Protein AF-A0A2S0WT66-F1 (afdb_monomer)

Sequence (103 aa):
MSMRTTPIAELVESPLALNVVFHVDGKLAANEFTGVRTGHFSKKDSHLMVQAAVPSGPVENRQAVLLSLLRDAVAEAETFAKKRGIAESLDEIRAIINQVAAE

Organism: NCBI:txid2080742

Nearest PDB structures (foldseek):
  7y5y-assembly1_B  TM=5.476E-01  e=1.910E+00  Anaerolineae bacterium
  8rsl-assembly2_B  TM=4.280E-01  e=2.187E+00  Staphylococcus aureus
  1tqd-assembly1_A  TM=5.121E-01  e=3.281E+00  Mus musculus
  5fph-assembly1_A-2  TM=4.317E-01  e=2.340E+00  Mus musculus
  8i94-assembly1_A  TM=4.607E-01  e=4.922E+00  Nemophila menziesii

Structure (mmCIF, N/CA/C/O backbone):
data_AF-A0A2S0WT66-F1
#
_entry.id   AF-A0A2S0WT66-F1
#
loop_
_atom_site.group_PDB
_atom_site.id
_atom_site.type_symbol
_atom_site.label_atom_id
_atom_site.label_alt_id
_atom_site.label_comp_id
_atom_site.label_asym_id
_atom_site.label_entity_id
_atom_site.label_seq_id
_atom_site.pdbx_PDB_ins_code
_atom_site.Cartn_x
_atom_site.Cartn_y
_atom_site.Cartn_z
_atom_site.occupancy
_atom_site.B_iso_or_equiv
_atom_site.auth_seq_id
_atom_site.auth_comp_id
_atom_site.auth_asym_id
_atom_site.auth_atom_id
_atom_site.pdbx_PDB_model_num
ATOM 1 N N . MET A 1 1 ? 13.457 -21.710 -7.273 1.00 38.78 1 MET A N 1
ATOM 2 C CA . MET A 1 1 ? 14.090 -20.585 -6.555 1.00 38.78 1 MET A CA 1
ATOM 3 C C . MET A 1 1 ? 13.204 -20.290 -5.349 1.00 38.78 1 MET A C 1
ATOM 5 O O . MET A 1 1 ? 12.105 -19.797 -5.541 1.00 38.78 1 MET A O 1
ATOM 9 N N . SER A 1 2 ? 13.574 -20.756 -4.151 1.00 36.31 2 SER A N 1
ATOM 10 C CA . SER A 1 2 ? 12.734 -20.614 -2.950 1.00 36.31 2 SER A CA 1
ATOM 11 C C . SER A 1 2 ? 13.011 -19.255 -2.317 1.00 36.31 2 SER A C 1
ATOM 13 O O . SER A 1 2 ? 14.076 -19.063 -1.734 1.00 36.31 2 SER A O 1
ATOM 15 N N . MET A 1 3 ? 12.089 -18.306 -2.469 1.00 44.28 3 MET A N 1
ATOM 16 C CA . MET A 1 3 ? 12.157 -17.010 -1.795 1.00 44.28 3 MET A CA 1
ATOM 17 C C . MET A 1 3 ? 11.915 -17.244 -0.300 1.00 44.28 3 MET A C 1
ATOM 19 O O . MET A 1 3 ? 10.859 -17.743 0.083 1.00 44.28 3 MET A O 1
ATOM 23 N N . ARG A 1 4 ? 12.913 -16.969 0.545 1.00 43.19 4 ARG A N 1
ATOM 24 C CA . ARG A 1 4 ? 12.737 -17.014 2.002 1.00 43.19 4 ARG A CA 1
ATOM 25 C C . ARG A 1 4 ? 12.032 -15.728 2.414 1.00 43.19 4 ARG A C 1
ATOM 27 O O . ARG A 1 4 ? 12.613 -14.657 2.299 1.00 43.19 4 ARG A O 1
ATOM 34 N N . THR A 1 5 ? 10.783 -15.832 2.845 1.00 53.78 5 THR A N 1
ATOM 35 C CA . THR A 1 5 ? 10.041 -14.715 3.432 1.00 53.78 5 THR A CA 1
ATOM 36 C C . THR A 1 5 ? 10.222 -14.759 4.943 1.00 53.78 5 THR A C 1
ATOM 38 O O . THR A 1 5 ? 9.830 -15.742 5.571 1.00 53.78 5 THR A O 1
ATOM 41 N N . THR A 1 6 ? 10.805 -13.718 5.533 1.00 59.44 6 THR A N 1
ATOM 42 C CA . THR A 1 6 ? 10.750 -13.526 6.986 1.00 59.44 6 THR A CA 1
ATOM 43 C C . THR A 1 6 ? 9.422 -12.841 7.309 1.00 59.44 6 THR A C 1
ATOM 45 O O . THR A 1 6 ? 9.161 -11.771 6.754 1.00 59.44 6 THR A O 1
ATOM 48 N N . PRO A 1 7 ? 8.549 -13.429 8.142 1.00 60.22 7 PRO A N 1
ATOM 49 C CA . PRO A 1 7 ? 7.317 -12.769 8.547 1.00 60.22 7 PRO A CA 1
ATOM 50 C C . PRO A 1 7 ? 7.657 -11.577 9.450 1.00 60.22 7 PRO A C 1
ATOM 52 O O . PRO A 1 7 ? 8.108 -11.750 10.575 1.00 60.22 7 PRO A O 1
ATOM 55 N N . ILE A 1 8 ? 7.458 -10.362 8.937 1.00 66.88 8 ILE A N 1
ATOM 56 C CA . ILE A 1 8 ? 7.583 -9.111 9.711 1.00 66.88 8 ILE A CA 1
ATOM 57 C C . ILE A 1 8 ? 6.237 -8.754 10.367 1.00 66.88 8 ILE A C 1
ATOM 59 O O . ILE A 1 8 ? 6.193 -7.987 11.318 1.00 66.88 8 ILE A O 1
ATOM 63 N N . ALA A 1 9 ? 5.136 -9.355 9.901 1.00 61.50 9 ALA A N 1
ATOM 64 C CA . ALA A 1 9 ? 3.770 -9.019 10.307 1.00 61.50 9 ALA A CA 1
ATOM 65 C C . ALA A 1 9 ? 3.501 -9.143 11.818 1.00 61.50 9 ALA A C 1
ATOM 67 O O . ALA A 1 9 ? 2.648 -8.431 12.330 1.00 61.50 9 ALA A O 1
ATOM 68 N N . GLU A 1 10 ? 4.225 -10.007 12.536 1.00 63.19 10 GLU A N 1
ATOM 69 C CA . GLU A 1 10 ? 4.069 -10.185 13.990 1.00 63.19 10 GLU A CA 1
ATOM 70 C C . GLU A 1 10 ? 4.637 -9.017 14.817 1.00 63.19 10 GLU A C 1
ATOM 72 O O . GLU A 1 10 ? 4.402 -8.950 16.018 1.00 63.19 10 GLU A O 1
ATOM 77 N N . LEU A 1 11 ? 5.375 -8.098 14.184 1.00 64.56 11 LEU A N 1
ATOM 78 C CA . LEU A 1 11 ? 6.039 -6.960 14.828 1.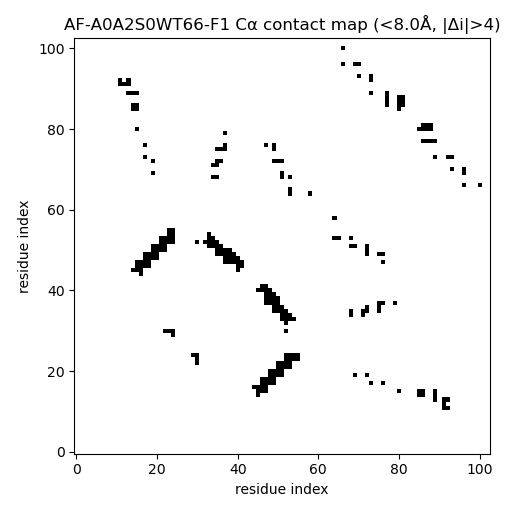00 64.56 11 LEU A CA 1
ATOM 79 C C . LEU A 1 11 ? 5.421 -5.607 14.447 1.00 64.56 11 LEU A C 1
ATOM 81 O O . LEU A 1 11 ? 6.017 -4.573 14.735 1.00 64.56 11 LEU A O 1
ATOM 85 N N . VAL A 1 12 ? 4.276 -5.611 13.759 1.00 75.38 12 VAL A N 1
ATOM 86 C CA . VAL A 1 12 ? 3.645 -4.405 13.207 1.00 75.38 12 VAL A CA 1
ATOM 87 C C . VAL A 1 12 ? 2.268 -4.241 13.831 1.00 75.38 12 VAL A C 1
ATOM 89 O O . VAL A 1 12 ? 1.333 -4.973 13.502 1.00 75.38 12 VAL A O 1
ATOM 92 N N . GLU A 1 13 ? 2.131 -3.264 14.717 1.00 80.88 13 GLU A N 1
ATOM 93 C CA . GLU A 1 13 ? 0.855 -2.859 15.284 1.00 80.88 13 GLU A CA 1
ATOM 94 C C . GLU A 1 13 ? 0.202 -1.837 14.350 1.00 80.88 13 GLU A C 1
ATOM 96 O O . GLU A 1 13 ? 0.496 -0.644 14.345 1.00 80.88 13 GLU A O 1
ATOM 101 N N . SER A 1 14 ? -0.725 -2.312 13.515 1.00 85.00 14 SER A N 1
ATOM 102 C CA . SER A 1 14 ? -1.501 -1.435 12.642 1.00 85.00 14 SER A CA 1
ATOM 103 C C . SER A 1 14 ? -3.003 -1.581 12.879 1.00 85.00 14 SER A C 1
ATOM 105 O O . SER A 1 14 ? -3.510 -2.704 12.914 1.00 85.00 14 SER A O 1
ATOM 107 N N . PRO A 1 15 ? -3.758 -0.468 12.971 1.00 86.81 15 PRO A N 1
ATOM 108 C CA . PRO A 1 15 ? -5.219 -0.503 13.076 1.00 86.81 15 PRO A CA 1
ATOM 109 C C . PRO A 1 15 ? -5.906 -1.031 11.802 1.00 86.81 15 PRO A C 1
ATOM 111 O O . PRO A 1 15 ? -7.105 -1.318 11.820 1.00 86.81 15 PRO A O 1
ATOM 114 N N . LEU A 1 16 ? -5.164 -1.151 10.695 1.00 91.19 16 LEU A N 1
ATOM 115 C CA . LEU A 1 16 ? -5.635 -1.679 9.422 1.00 91.19 16 LEU A CA 1
ATOM 116 C C . LEU A 1 16 ? -4.580 -2.618 8.825 1.00 91.19 16 LEU A C 1
ATOM 118 O O . LEU A 1 16 ? -3.486 -2.188 8.470 1.00 91.19 16 LEU A O 1
ATOM 122 N N . ALA A 1 17 ? -4.932 -3.885 8.629 1.00 91.69 17 ALA A N 1
ATOM 123 C CA . ALA A 1 17 ? -4.107 -4.803 7.860 1.00 91.69 17 ALA A CA 1
ATOM 124 C C . ALA A 1 17 ? -4.194 -4.440 6.369 1.00 91.69 17 ALA A C 1
ATOM 126 O O . ALA A 1 17 ? -5.287 -4.360 5.803 1.00 91.69 17 ALA A O 1
ATOM 127 N N . LEU A 1 18 ? -3.048 -4.234 5.720 1.00 92.38 18 LEU A N 1
ATOM 128 C CA . LEU A 1 18 ? -2.966 -3.861 4.309 1.00 92.38 18 LEU A CA 1
ATOM 129 C C . LEU A 1 18 ? -2.402 -5.011 3.473 1.00 92.38 18 LEU A C 1
ATOM 131 O O . LEU A 1 18 ? -1.292 -5.478 3.715 1.00 92.38 18 LEU A O 1
ATOM 135 N N . ASN A 1 19 ? -3.134 -5.408 2.437 1.00 94.31 19 ASN A N 1
ATOM 136 C CA . ASN A 1 19 ? -2.670 -6.352 1.427 1.00 94.31 19 ASN A CA 1
ATOM 137 C C . ASN A 1 19 ? -2.578 -5.667 0.066 1.00 94.31 19 ASN A C 1
ATOM 139 O O . ASN A 1 19 ? -3.591 -5.247 -0.496 1.00 94.31 19 ASN A O 1
ATOM 143 N N . VAL A 1 20 ? -1.364 -5.572 -0.472 1.00 94.69 20 VAL A N 1
ATOM 144 C CA . VAL A 1 20 ? -1.107 -4.954 -1.775 1.00 94.69 20 VAL A CA 1
ATOM 145 C C . VAL A 1 20 ? -0.941 -6.042 -2.829 1.00 94.69 20 VAL A C 1
ATOM 147 O O . VAL A 1 20 ? -0.020 -6.853 -2.762 1.00 94.69 20 VAL A O 1
ATOM 150 N N . VAL A 1 21 ? -1.830 -6.050 -3.820 1.00 94.31 21 VAL A N 1
ATOM 151 C CA . VAL A 1 21 ? -1.833 -7.029 -4.909 1.00 94.31 21 VAL A CA 1
ATOM 152 C C . VAL A 1 21 ? -1.366 -6.356 -6.192 1.00 94.31 21 VAL A C 1
ATOM 154 O O . VAL A 1 21 ? -2.051 -5.493 -6.742 1.00 94.31 21 VAL A O 1
ATOM 157 N N . PHE A 1 22 ? -0.196 -6.761 -6.682 1.00 93.44 22 PHE A N 1
ATOM 158 C CA . PHE A 1 22 ? 0.356 -6.266 -7.941 1.00 93.44 22 PHE A CA 1
ATOM 159 C C . PHE A 1 22 ? -0.275 -6.990 -9.130 1.00 93.44 22 PHE A C 1
ATOM 161 O O . PHE A 1 22 ? -0.196 -8.213 -9.242 1.00 93.44 22 PHE A O 1
ATOM 168 N N . HIS A 1 23 ? -0.883 -6.228 -10.032 1.00 91.88 23 HIS A N 1
ATOM 169 C CA . HIS A 1 23 ? -1.456 -6.727 -11.271 1.00 91.88 23 HIS A CA 1
ATOM 170 C C . HIS A 1 23 ? -0.470 -6.472 -12.409 1.00 91.88 23 HIS A C 1
ATOM 172 O O . HIS A 1 23 ? -0.168 -5.325 -12.735 1.00 91.88 23 HIS A O 1
ATOM 178 N N . VAL A 1 24 ? 0.040 -7.540 -13.014 1.00 89.31 24 VAL A N 1
ATOM 179 C CA . VAL A 1 24 ? 0.963 -7.468 -14.152 1.00 89.31 24 VAL A CA 1
ATOM 180 C C . VAL A 1 24 ? 0.200 -7.824 -15.418 1.00 89.31 24 VAL A C 1
ATOM 182 O O . VAL A 1 24 ? -0.459 -8.863 -15.458 1.00 89.31 24 VAL A O 1
ATOM 185 N N . ASP A 1 25 ? 0.319 -6.984 -16.444 1.00 85.44 25 ASP A N 1
ATOM 186 C CA . ASP A 1 25 ? -0.361 -7.197 -17.720 1.00 85.44 25 ASP A CA 1
ATOM 187 C C . ASP A 1 25 ? 0.002 -8.545 -18.346 1.00 85.44 25 ASP A C 1
ATOM 189 O O . ASP A 1 25 ? 1.172 -8.884 -18.553 1.00 85.44 25 ASP A O 1
ATOM 193 N N . GLY A 1 26 ? -1.035 -9.308 -18.685 1.00 78.75 26 GLY A N 1
ATOM 194 C CA . GLY A 1 26 ? -0.918 -10.533 -19.458 1.00 78.75 26 GLY A CA 1
ATOM 195 C C . GLY A 1 26 ? -1.202 -10.284 -20.936 1.00 78.75 26 GLY A C 1
ATOM 196 O O . GLY A 1 26 ? -1.936 -9.374 -21.307 1.00 78.75 26 GLY A O 1
ATOM 197 N N . LYS A 1 27 ? -0.703 -11.166 -21.811 1.00 72.81 27 LYS A N 1
ATOM 198 C CA . LYS A 1 27 ? -1.005 -11.110 -23.258 1.00 72.81 27 LYS A CA 1
ATOM 199 C C . LYS A 1 27 ? -2.500 -11.240 -23.587 1.00 72.81 27 LYS A C 1
ATOM 201 O O . LYS A 1 27 ? -2.908 -10.862 -24.677 1.00 72.81 27 LYS A O 1
ATOM 206 N N . LEU A 1 28 ? -3.281 -11.836 -22.684 1.00 75.44 28 LEU A N 1
ATOM 207 C CA . LEU A 1 28 ? -4.704 -12.134 -22.877 1.00 75.44 28 LEU A CA 1
ATOM 208 C C . LEU A 1 28 ? -5.631 -11.107 -22.220 1.00 75.44 28 LEU A C 1
ATOM 210 O O . LEU A 1 28 ? -6.760 -10.942 -22.665 1.00 75.44 28 LEU A O 1
ATOM 214 N N . ALA A 1 29 ? -5.164 -10.440 -21.167 1.00 75.81 29 ALA A N 1
ATOM 215 C CA . ALA A 1 29 ? -5.934 -9.463 -20.418 1.00 75.81 29 ALA A CA 1
ATOM 216 C C . ALA A 1 29 ? -4.974 -8.390 -19.904 1.00 75.81 29 ALA A C 1
ATOM 218 O O . ALA A 1 29 ? -4.135 -8.659 -19.041 1.00 75.81 29 ALA A O 1
ATOM 219 N N . ALA A 1 30 ? -5.088 -7.198 -20.484 1.00 80.94 30 ALA A N 1
ATOM 220 C CA . ALA A 1 30 ? -4.446 -6.007 -19.956 1.00 80.94 30 ALA A CA 1
ATOM 221 C C . ALA A 1 30 ? -5.208 -5.521 -18.718 1.00 80.94 30 ALA A C 1
ATOM 223 O O . ALA A 1 30 ? -6.407 -5.770 -18.568 1.00 80.94 30 ALA A O 1
ATOM 224 N N . ASN A 1 31 ? -4.514 -4.809 -17.844 1.00 84.19 31 ASN A N 1
ATOM 225 C CA . ASN A 1 31 ? -5.105 -4.152 -16.699 1.00 84.19 31 ASN A CA 1
ATOM 226 C C . ASN A 1 31 ? -6.129 -3.111 -17.160 1.00 84.19 31 ASN A C 1
ATOM 228 O O . ASN A 1 31 ? -5.858 -2.258 -18.002 1.00 84.19 31 ASN A O 1
ATOM 232 N N . GLU A 1 32 ? -7.308 -3.142 -16.548 1.00 86.81 32 GLU A N 1
ATOM 233 C CA . GLU A 1 32 ? -8.392 -2.189 -16.819 1.00 86.81 32 GLU A CA 1
ATOM 234 C C . GLU A 1 32 ? -8.167 -0.821 -16.147 1.00 86.81 32 GLU A C 1
ATOM 236 O O . GLU A 1 32 ? -9.008 0.071 -16.238 1.00 86.81 32 GLU A O 1
ATOM 241 N N . PHE A 1 33 ? -7.064 -0.660 -15.411 1.00 90.50 33 PHE A N 1
ATOM 242 C CA . PHE A 1 33 ? -6.738 0.543 -14.654 1.00 90.50 33 PHE A CA 1
ATOM 243 C C . PHE A 1 33 ? -5.225 0.768 -14.589 1.00 90.50 33 PHE A C 1
ATOM 245 O O . PHE A 1 33 ? -4.433 -0.152 -14.780 1.00 90.50 33 PHE A O 1
ATOM 252 N N . THR A 1 34 ? -4.837 2.002 -14.274 1.00 90.44 34 THR A N 1
ATOM 253 C CA . THR A 1 34 ? -3.446 2.415 -14.050 1.00 90.44 34 THR A CA 1
ATOM 254 C C . THR A 1 34 ? -3.266 2.921 -12.623 1.00 90.44 34 THR A C 1
ATOM 256 O O . THR A 1 34 ? -4.177 3.543 -12.076 1.00 90.44 34 THR A O 1
ATOM 259 N N . GLY A 1 35 ? -2.082 2.720 -12.041 1.00 93.06 35 GLY A N 1
ATOM 260 C CA . GLY A 1 35 ? -1.779 3.170 -10.680 1.00 93.06 35 GLY A CA 1
ATOM 261 C C . GLY A 1 35 ? -2.380 2.249 -9.621 1.00 93.06 35 GLY A C 1
ATOM 262 O O . GLY A 1 35 ? -2.348 1.028 -9.772 1.00 93.06 35 GLY A O 1
ATOM 263 N N . VAL A 1 36 ? -2.913 2.823 -8.543 1.00 96.44 36 VAL A N 1
ATOM 264 C CA . VAL A 1 36 ? -3.460 2.067 -7.408 1.00 96.44 36 VAL A CA 1
ATOM 265 C C . VAL A 1 36 ? -4.950 2.316 -7.222 1.00 96.44 36 VAL A C 1
ATOM 267 O O . VAL A 1 36 ? -5.453 3.397 -7.519 1.00 96.44 36 VAL A O 1
ATOM 270 N N . ARG A 1 37 ? -5.667 1.314 -6.711 1.00 95.19 37 A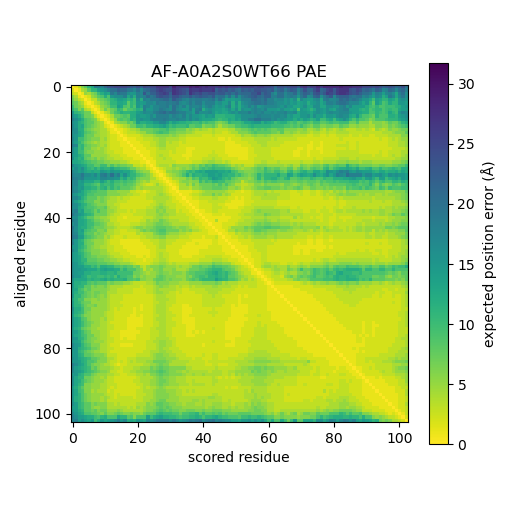RG A N 1
ATOM 271 C CA . ARG A 1 37 ? -7.066 1.459 -6.292 1.00 95.19 37 ARG A CA 1
ATOM 272 C C . ARG A 1 37 ? -7.387 0.570 -5.103 1.00 95.19 37 ARG A C 1
ATOM 274 O O . ARG A 1 37 ? -6.837 -0.524 -4.966 1.00 95.19 37 ARG A O 1
ATOM 281 N N . THR A 1 38 ? -8.334 1.000 -4.281 1.00 95.75 38 THR A N 1
ATOM 282 C CA . THR A 1 38 ? -8.910 0.132 -3.251 1.00 95.75 38 THR A CA 1
ATOM 283 C C . THR A 1 38 ? -9.661 -1.043 -3.878 1.00 95.75 38 THR A C 1
ATOM 285 O O . THR A 1 38 ? -10.376 -0.906 -4.870 1.00 95.75 38 THR A O 1
ATOM 288 N N . GLY A 1 39 ? -9.462 -2.223 -3.299 1.00 92.94 39 GLY A N 1
ATOM 289 C CA . GLY A 1 39 ? -10.173 -3.450 -3.622 1.00 92.94 39 GLY A CA 1
ATOM 290 C C . GLY A 1 39 ? -11.161 -3.812 -2.517 1.00 92.94 39 GLY A C 1
ATOM 291 O O . GLY A 1 39 ? -11.933 -2.983 -2.035 1.00 92.94 39 GLY A O 1
ATOM 292 N N . HIS A 1 40 ? -11.148 -5.080 -2.113 1.00 94.25 40 HIS A N 1
ATOM 293 C CA . HIS A 1 40 ? -12.028 -5.576 -1.062 1.00 94.25 40 HIS A CA 1
ATOM 294 C C . HIS A 1 40 ? -11.582 -5.119 0.337 1.00 94.25 40 HIS A C 1
ATOM 296 O O . HIS A 1 40 ? -10.395 -5.151 0.657 1.00 94.25 40 HIS A O 1
ATOM 302 N N . PHE A 1 41 ? -12.546 -4.766 1.189 1.00 95.75 41 PHE A N 1
ATOM 303 C CA . PHE A 1 41 ? -12.327 -4.486 2.606 1.00 95.75 41 PHE A CA 1
ATOM 304 C C . PHE A 1 41 ? -13.160 -5.437 3.473 1.00 95.75 41 PHE A C 1
ATOM 306 O O . PHE A 1 41 ? -14.391 -5.433 3.391 1.00 95.75 41 PHE A O 1
ATOM 313 N N . SER A 1 42 ? -12.491 -6.204 4.339 1.00 93.69 42 SER A N 1
ATOM 314 C CA . SER A 1 42 ? -13.135 -6.998 5.389 1.00 93.69 42 SER A CA 1
ATOM 315 C C . SER A 1 42 ? -13.179 -6.191 6.680 1.00 93.69 42 SER A C 1
ATOM 317 O O . SER A 1 42 ? -12.149 -5.939 7.304 1.00 93.69 42 SER A O 1
ATOM 319 N N . LYS A 1 43 ? -14.387 -5.827 7.124 1.00 90.56 43 LYS A N 1
ATOM 320 C CA . LYS A 1 43 ? -14.583 -5.163 8.421 1.00 90.56 43 LYS A CA 1
ATOM 321 C C . LYS A 1 43 ? -14.288 -6.095 9.600 1.00 90.56 43 LYS A C 1
ATOM 323 O O . LYS A 1 43 ? -13.875 -5.6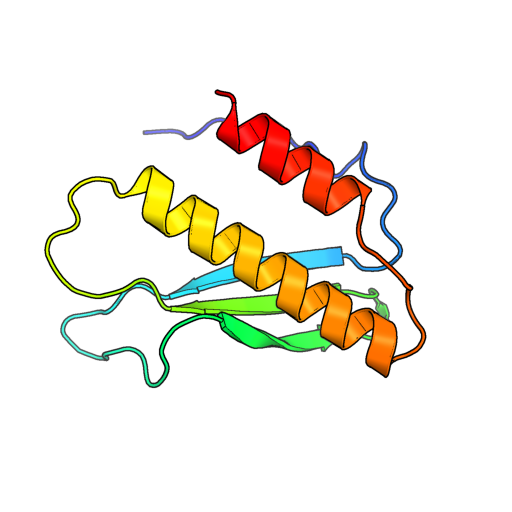18 10.648 1.00 90.56 43 LYS A O 1
ATOM 328 N N . LYS A 1 44 ? -14.527 -7.402 9.441 1.00 90.56 44 LYS A N 1
ATOM 329 C CA . LYS A 1 44 ? -14.313 -8.399 10.501 1.00 90.56 44 LYS A CA 1
ATOM 330 C C . LYS A 1 44 ? -12.836 -8.486 10.888 1.00 90.56 44 LYS A C 1
ATOM 332 O O . LYS A 1 44 ? -12.533 -8.594 12.068 1.00 90.56 44 LYS A O 1
ATOM 337 N N . ASP A 1 45 ? -11.963 -8.407 9.890 1.00 87.88 45 ASP A N 1
ATOM 338 C CA . ASP A 1 45 ? -10.522 -8.611 10.049 1.00 87.88 45 ASP A CA 1
ATOM 339 C C . ASP A 1 45 ? -9.734 -7.293 9.941 1.00 87.88 45 ASP A C 1
ATOM 341 O O . ASP A 1 45 ? -8.510 -7.317 9.883 1.00 87.88 45 ASP A O 1
ATOM 345 N N . SER A 1 46 ? -10.431 -6.148 9.852 1.00 89.94 46 SER A N 1
ATOM 346 C CA . SER A 1 46 ? -9.856 -4.826 9.547 1.00 89.94 46 SER A CA 1
ATOM 347 C C . SER A 1 46 ? -8.811 -4.887 8.431 1.00 89.94 46 SER A C 1
ATOM 349 O O . SER A 1 46 ? -7.719 -4.339 8.543 1.00 89.94 46 SER A O 1
ATOM 351 N N . HIS A 1 47 ? -9.148 -5.586 7.348 1.00 93.56 47 HIS A N 1
ATOM 352 C CA . HIS A 1 47 ? -8.207 -5.939 6.293 1.00 93.56 47 HIS A CA 1
ATOM 353 C C . HIS A 1 47 ? -8.614 -5.294 4.972 1.00 93.56 47 HIS A C 1
ATOM 355 O O . HIS A 1 47 ? -9.691 -5.574 4.439 1.00 93.56 47 HIS A O 1
ATOM 361 N N . LEU A 1 48 ? -7.754 -4.423 4.449 1.00 96.06 48 LEU A N 1
ATOM 362 C CA . LEU A 1 48 ? -7.935 -3.730 3.182 1.00 96.06 48 LEU A CA 1
ATOM 363 C C . LEU A 1 48 ? -7.009 -4.317 2.121 1.00 96.06 48 LEU A C 1
ATOM 365 O O . LEU A 1 48 ? -5.790 -4.328 2.271 1.00 96.06 48 LEU A O 1
ATOM 369 N N . MET A 1 49 ? -7.597 -4.730 1.004 1.00 97.00 49 MET A N 1
ATOM 370 C CA . MET A 1 49 ? -6.861 -5.007 -0.218 1.00 97.00 49 MET A CA 1
ATOM 371 C C . MET A 1 49 ? -6.722 -3.725 -1.041 1.00 97.00 49 MET A C 1
ATOM 373 O O . MET A 1 49 ? -7.714 -3.047 -1.309 1.00 97.00 49 MET A O 1
ATOM 377 N N . VAL A 1 50 ? -5.512 -3.437 -1.506 1.00 97.06 50 VAL A N 1
ATOM 378 C CA . VAL A 1 50 ? -5.225 -2.411 -2.512 1.00 97.06 50 VAL A CA 1
ATOM 379 C C . VAL A 1 50 ? -4.609 -3.092 -3.726 1.00 97.06 50 VAL A C 1
ATOM 381 O O . VAL A 1 50 ? -3.720 -3.929 -3.600 1.00 97.06 50 VAL A O 1
ATOM 384 N N . GLN A 1 51 ? -5.106 -2.765 -4.911 1.00 96.94 51 GLN A N 1
ATOM 385 C CA . GLN A 1 51 ? -4.602 -3.294 -6.172 1.00 96.94 51 GLN A CA 1
ATOM 386 C C . GLN A 1 51 ? -3.673 -2.264 -6.807 1.00 96.94 51 GLN A C 1
ATOM 388 O O . GLN A 1 51 ? -4.035 -1.092 -6.892 1.00 96.94 51 GLN A O 1
ATOM 393 N N . ALA A 1 52 ? -2.503 -2.701 -7.267 1.00 96.56 52 ALA A N 1
ATOM 394 C CA . ALA A 1 52 ? -1.512 -1.865 -7.935 1.00 96.56 52 ALA A CA 1
ATOM 395 C C . ALA A 1 52 ? -1.252 -2.392 -9.350 1.00 96.56 52 ALA A C 1
ATOM 397 O O . ALA A 1 52 ? -0.704 -3.481 -9.518 1.00 96.56 52 ALA A O 1
ATOM 398 N N . ALA A 1 53 ? -1.644 -1.634 -10.370 1.00 94.81 53 ALA A N 1
ATOM 399 C CA . ALA A 1 53 ? -1.380 -1.971 -11.762 1.00 94.81 53 ALA A CA 1
ATOM 400 C C . ALA A 1 53 ? 0.072 -1.635 -12.118 1.00 94.81 53 ALA A C 1
ATOM 402 O O . ALA A 1 53 ? 0.487 -0.474 -12.090 1.00 9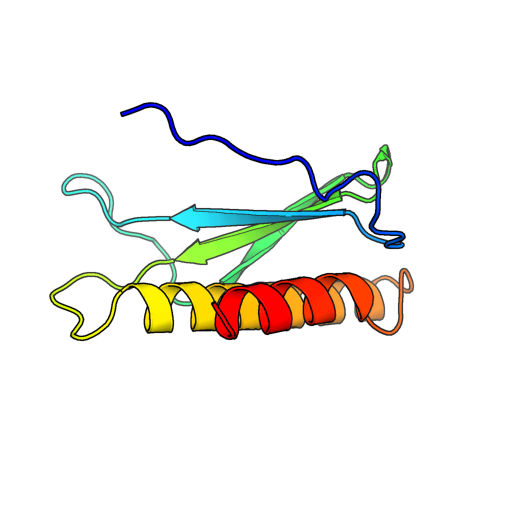4.81 53 ALA A O 1
ATOM 403 N N . VAL A 1 54 ? 0.845 -2.665 -12.458 1.00 92.75 54 VAL A N 1
ATOM 404 C CA . VAL A 1 54 ? 2.232 -2.517 -12.898 1.00 92.75 54 VAL A CA 1
ATOM 405 C C . VAL A 1 54 ? 2.232 -2.044 -14.353 1.00 92.75 54 VAL A C 1
ATOM 407 O O . VAL A 1 54 ? 1.594 -2.693 -15.185 1.00 92.75 54 VAL A O 1
ATOM 410 N N . PRO A 1 55 ? 2.933 -0.944 -14.687 1.00 88.12 55 PRO A N 1
ATOM 411 C CA . PRO A 1 55 ? 2.962 -0.433 -16.051 1.00 88.12 55 PRO A CA 1
ATOM 412 C C . PRO A 1 55 ? 3.562 -1.461 -17.014 1.00 88.12 55 PRO A C 1
ATOM 414 O O . PRO A 1 55 ? 4.590 -2.082 -16.730 1.00 88.12 55 PRO A O 1
ATOM 417 N N . SER A 1 56 ? 2.931 -1.616 -18.177 1.00 83.81 56 SER A N 1
ATOM 418 C CA . SER A 1 56 ? 3.453 -2.442 -19.261 1.00 83.81 56 SER A CA 1
ATOM 419 C C . SER A 1 56 ? 4.647 -1.784 -19.947 1.00 83.81 56 SER A C 1
ATOM 421 O O . SER A 1 56 ? 4.632 -0.581 -20.206 1.00 83.81 56 SER A O 1
ATOM 423 N N . GLY A 1 57 ? 5.619 -2.597 -20.354 1.00 83.31 57 GLY A N 1
ATOM 424 C CA . GLY A 1 57 ? 6.727 -2.168 -21.206 1.00 83.31 57 GLY A CA 1
ATOM 425 C C . GLY A 1 57 ? 8.093 -2.205 -20.518 1.00 83.31 57 GLY A C 1
ATOM 426 O O . GLY A 1 57 ? 8.215 -2.636 -19.368 1.00 83.31 57 GLY A O 1
ATOM 427 N N . PRO A 1 58 ? 9.156 -1.826 -21.246 1.00 82.06 58 PRO A N 1
ATOM 428 C CA . PRO A 1 58 ? 10.491 -1.748 -20.680 1.00 82.06 58 PRO A CA 1
ATOM 429 C C . PRO A 1 58 ? 10.548 -0.637 -19.628 1.00 82.06 58 PRO A C 1
ATOM 431 O O . PRO A 1 58 ? 10.175 0.502 -19.889 1.00 82.06 58 PRO A O 1
ATOM 434 N N . VAL A 1 59 ? 11.050 -0.983 -18.445 1.00 87.00 59 VAL A N 1
ATOM 435 C CA . VAL A 1 59 ? 11.337 -0.037 -17.364 1.00 87.00 59 VAL A CA 1
ATOM 436 C C . VAL A 1 59 ? 12.814 -0.131 -17.011 1.00 87.00 59 VAL A C 1
ATOM 438 O O . VAL A 1 59 ? 13.364 -1.232 -16.925 1.00 87.00 59 VAL A O 1
ATOM 441 N N . GLU A 1 60 ? 13.451 1.019 -16.806 1.00 85.31 60 GLU A N 1
ATOM 442 C CA . GLU A 1 60 ? 14.879 1.094 -16.478 1.00 85.31 60 GLU A CA 1
ATOM 443 C C . GLU A 1 60 ? 15.174 0.486 -15.102 1.00 85.31 60 GLU A C 1
ATOM 445 O O . GLU A 1 60 ? 16.146 -0.248 -14.937 1.00 85.31 60 GLU A O 1
ATOM 450 N N . ASN A 1 61 ? 14.293 0.726 -14.123 1.00 90.00 61 ASN A N 1
ATOM 451 C CA . ASN A 1 61 ? 14.425 0.200 -12.769 1.00 90.00 61 ASN A CA 1
ATOM 452 C C . ASN A 1 61 ? 13.090 -0.356 -12.248 1.00 90.00 61 ASN A C 1
ATOM 454 O O . ASN A 1 61 ? 12.213 0.380 -11.796 1.00 90.00 61 ASN A O 1
ATOM 458 N N . ARG A 1 62 ? 12.952 -1.688 -12.275 1.00 90.19 62 ARG A N 1
ATOM 459 C CA . ARG A 1 62 ? 11.751 -2.396 -11.792 1.00 90.19 62 ARG A CA 1
ATOM 460 C C . ARG A 1 62 ? 11.506 -2.186 -10.300 1.00 90.19 62 ARG A C 1
ATOM 462 O O . ARG A 1 62 ? 10.361 -2.024 -9.897 1.00 90.19 62 ARG A O 1
ATOM 469 N N . GLN A 1 63 ? 12.565 -2.183 -9.492 1.00 90.69 63 GLN A N 1
ATOM 470 C CA . GLN A 1 63 ? 12.449 -2.034 -8.042 1.00 90.69 63 GLN A CA 1
ATOM 471 C C . GLN A 1 63 ? 11.917 -0.646 -7.684 1.00 90.69 63 GLN A C 1
ATOM 473 O O . GLN A 1 63 ? 10.991 -0.542 -6.886 1.00 90.69 63 GLN A O 1
ATOM 478 N N . ALA A 1 64 ? 12.417 0.404 -8.342 1.00 90.88 64 ALA A N 1
ATOM 479 C CA . ALA A 1 64 ? 11.918 1.765 -8.154 1.00 90.88 64 ALA A CA 1
ATOM 480 C C . ALA A 1 64 ? 10.426 1.892 -8.506 1.00 90.88 64 ALA A C 1
ATOM 482 O O . ALA A 1 64 ? 9.670 2.511 -7.758 1.00 90.88 64 ALA A O 1
ATOM 483 N N . VAL A 1 65 ? 9.984 1.259 -9.599 1.00 92.31 65 VAL A N 1
ATOM 484 C CA . VAL A 1 65 ? 8.565 1.242 -9.998 1.00 92.31 65 VAL A CA 1
ATOM 485 C C . VAL A 1 65 ? 7.701 0.539 -8.950 1.00 92.31 65 VAL A C 1
ATOM 487 O O . VAL A 1 65 ? 6.690 1.089 -8.519 1.00 92.31 65 VAL A O 1
ATOM 490 N N . LEU A 1 66 ? 8.101 -0.655 -8.503 1.00 92.81 66 LEU A N 1
ATOM 491 C CA . LEU A 1 66 ? 7.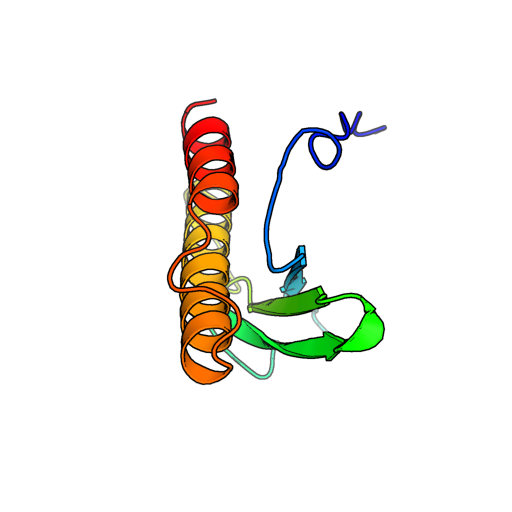344 -1.414 -7.504 1.00 92.81 66 LEU A CA 1
ATOM 492 C C . LEU A 1 66 ? 7.304 -0.699 -6.147 1.00 92.81 66 LEU A C 1
ATOM 494 O O . LEU A 1 66 ? 6.253 -0.673 -5.513 1.00 92.81 66 LEU A O 1
ATOM 498 N N . LEU A 1 67 ? 8.407 -0.071 -5.726 1.00 93.81 67 LEU A N 1
ATOM 499 C CA . LEU A 1 67 ? 8.453 0.745 -4.510 1.00 93.81 67 LEU A CA 1
ATOM 500 C C . LEU A 1 67 ? 7.551 1.978 -4.613 1.00 93.81 67 LEU A C 1
ATOM 502 O O . LEU A 1 67 ? 6.890 2.319 -3.635 1.00 93.81 67 LEU A O 1
ATOM 506 N N . SER A 1 68 ? 7.489 2.630 -5.779 1.00 93.75 68 SER A N 1
ATOM 507 C CA . SER A 1 68 ? 6.557 3.742 -6.004 1.00 93.75 68 SER A CA 1
ATOM 508 C C . SER A 1 68 ? 5.110 3.281 -5.855 1.00 93.75 68 SER A C 1
ATOM 510 O O . SER A 1 68 ? 4.369 3.850 -5.063 1.00 93.75 68 SER A O 1
ATOM 512 N N . LEU A 1 69 ? 4.736 2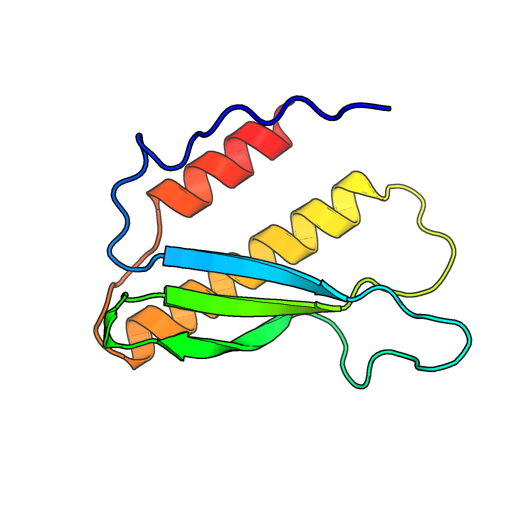.190 -6.528 1.00 95.31 69 LEU A N 1
ATOM 513 C CA . LEU A 1 69 ? 3.392 1.614 -6.434 1.00 95.31 69 LEU A CA 1
ATOM 514 C C . LEU A 1 69 ? 3.036 1.176 -5.006 1.00 95.31 69 LEU A C 1
ATOM 516 O O . LEU A 1 69 ? 1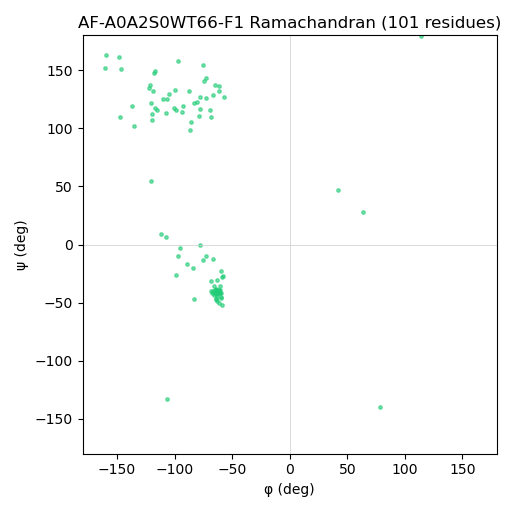.890 1.310 -4.585 1.00 95.31 69 LEU A O 1
ATOM 520 N N . LEU A 1 70 ? 4.009 0.671 -4.245 1.00 94.94 70 LEU A N 1
ATOM 521 C CA . LEU A 1 70 ? 3.808 0.291 -2.849 1.00 94.94 70 LEU A CA 1
ATOM 522 C C . LEU A 1 70 ? 3.558 1.518 -1.954 1.00 94.94 70 LEU A C 1
ATOM 524 O O . LEU A 1 70 ? 2.681 1.481 -1.092 1.00 94.94 70 LEU A O 1
ATOM 528 N N . ARG A 1 71 ? 4.284 2.621 -2.185 1.00 95.31 71 ARG A N 1
ATOM 529 C CA . ARG A 1 71 ? 4.047 3.908 -1.507 1.00 95.31 71 ARG A CA 1
ATOM 530 C C . ARG A 1 71 ? 2.667 4.466 -1.842 1.00 95.31 71 ARG A C 1
ATOM 532 O O . ARG A 1 71 ? 1.946 4.872 -0.931 1.00 95.31 71 ARG A O 1
ATOM 539 N N . ASP A 1 72 ? 2.288 4.423 -3.116 1.00 96.31 72 ASP A N 1
ATOM 540 C CA . ASP A 1 72 ? 0.971 4.863 -3.578 1.00 96.31 72 ASP A CA 1
ATOM 541 C C . ASP A 1 72 ? -0.139 4.024 -2.930 1.00 96.31 72 ASP A C 1
ATOM 543 O O . ASP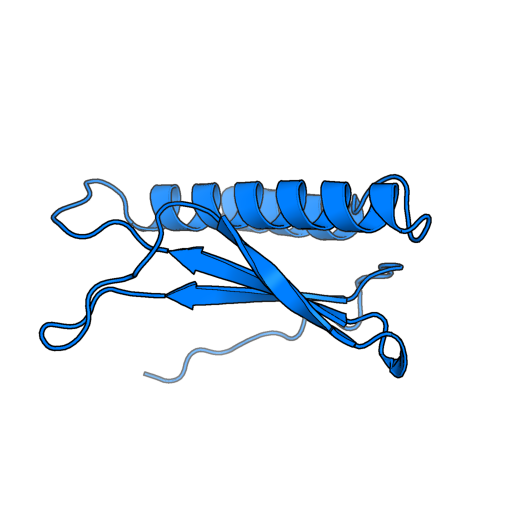 A 1 72 ? -1.142 4.563 -2.463 1.00 96.31 72 ASP A O 1
ATOM 547 N N . ALA A 1 73 ? 0.063 2.708 -2.812 1.00 96.31 73 ALA A N 1
ATOM 548 C CA . ALA A 1 73 ? -0.900 1.812 -2.184 1.00 96.31 73 ALA A CA 1
ATOM 549 C C . ALA A 1 73 ? -1.113 2.119 -0.692 1.00 96.31 73 ALA A C 1
ATOM 551 O O . ALA A 1 73 ? -2.248 2.066 -0.216 1.00 96.31 73 ALA A O 1
ATOM 552 N N . VAL A 1 74 ? -0.055 2.482 0.043 1.00 95.38 74 VAL A N 1
ATOM 553 C CA . VAL A 1 74 ? -0.187 2.933 1.440 1.00 95.38 74 VAL A CA 1
ATOM 554 C C . VAL A 1 74 ? -0.902 4.271 1.533 1.00 95.38 74 VAL A C 1
ATOM 556 O O . VAL A 1 74 ? -1.766 4.425 2.391 1.00 95.38 74 VAL A O 1
ATOM 559 N N . ALA A 1 75 ? -0.605 5.225 0.650 1.00 95.81 75 ALA A N 1
ATOM 560 C CA . ALA A 1 75 ? -1.307 6.508 0.636 1.00 95.81 75 ALA A CA 1
ATOM 561 C C . ALA A 1 75 ? -2.815 6.338 0.355 1.00 95.81 75 ALA A C 1
ATOM 563 O O . ALA A 1 75 ? -3.656 6.984 0.989 1.00 95.81 75 ALA A O 1
ATOM 564 N N . GLU A 1 76 ? -3.171 5.424 -0.549 1.00 96.62 76 GLU A N 1
ATOM 565 C CA . GLU A 1 76 ? -4.563 5.060 -0.821 1.00 96.62 76 GLU A CA 1
ATOM 566 C C . GLU A 1 76 ? -5.214 4.377 0.397 1.00 96.62 76 GLU A C 1
ATOM 568 O O . GLU A 1 76 ? -6.339 4.712 0.777 1.00 96.62 76 GLU A O 1
ATOM 573 N N . ALA A 1 77 ? -4.491 3.479 1.075 1.00 96.12 77 ALA A N 1
ATOM 574 C CA . ALA A 1 77 ? -4.960 2.827 2.296 1.00 96.12 77 ALA A CA 1
ATOM 575 C C . ALA A 1 77 ? -5.182 3.811 3.455 1.00 96.12 77 ALA A C 1
ATOM 577 O O . ALA A 1 77 ? -6.196 3.725 4.145 1.00 96.12 77 ALA A O 1
ATOM 578 N N . GLU A 1 78 ? -4.289 4.781 3.648 1.00 95.81 78 GLU A N 1
ATOM 579 C CA . GLU A 1 78 ? -4.458 5.854 4.633 1.00 95.81 78 GLU A CA 1
ATOM 580 C C . GLU A 1 78 ? -5.666 6.727 4.305 1.00 95.81 78 GLU A C 1
ATOM 582 O O . GLU A 1 78 ? -6.454 7.070 5.186 1.00 95.81 78 GLU A O 1
ATOM 587 N N . THR A 1 79 ? -5.851 7.059 3.027 1.00 96.31 79 THR A N 1
ATOM 588 C CA . THR A 1 79 ? -7.020 7.814 2.569 1.00 96.31 79 THR A CA 1
ATOM 589 C C . THR A 1 79 ? -8.308 7.053 2.879 1.00 96.31 79 THR A C 1
ATOM 591 O O . THR A 1 79 ? -9.285 7.644 3.348 1.00 96.31 79 THR A O 1
ATOM 594 N N . PHE A 1 80 ? -8.317 5.737 2.662 1.00 95.88 80 PHE A N 1
ATOM 595 C CA . PHE A 1 80 ? -9.429 4.869 3.036 1.00 95.88 80 PHE A CA 1
ATOM 596 C C . PHE A 1 80 ? -9.647 4.825 4.556 1.00 95.88 80 PHE A C 1
ATOM 598 O O . PHE A 1 80 ? -10.782 4.993 5.010 1.00 95.88 80 PHE A O 1
ATOM 605 N N . ALA A 1 81 ? -8.581 4.640 5.339 1.00 95.25 81 ALA A N 1
ATOM 606 C CA . ALA A 1 81 ? -8.634 4.560 6.796 1.00 95.25 81 ALA A CA 1
ATOM 607 C C . ALA A 1 81 ? -9.211 5.842 7.411 1.00 95.25 81 ALA A C 1
ATOM 609 O O . ALA A 1 81 ? -10.150 5.759 8.206 1.00 95.25 81 ALA A O 1
ATOM 610 N N . LYS A 1 82 ? -8.744 7.013 6.955 1.00 96.25 82 LYS A N 1
ATOM 611 C CA . LYS A 1 82 ? -9.252 8.334 7.357 1.00 96.25 82 LYS A CA 1
ATOM 612 C C . LYS A 1 82 ? -10.732 8.488 7.048 1.00 96.25 82 LYS A C 1
ATOM 614 O O . LYS A 1 82 ? -11.532 8.791 7.926 1.00 96.25 82 LYS A O 1
ATOM 619 N N . LYS A 1 83 ? -11.130 8.207 5.800 1.00 95.38 83 LYS A N 1
ATOM 620 C CA . LYS A 1 83 ? -12.535 8.299 5.359 1.00 95.38 83 LYS A CA 1
ATOM 621 C C . LYS A 1 83 ? -13.469 7.390 6.161 1.00 95.38 83 LYS A C 1
ATOM 623 O O . LYS A 1 83 ? -14.659 7.677 6.266 1.00 95.38 83 LYS A O 1
ATOM 628 N N . ARG A 1 84 ? -12.955 6.280 6.692 1.00 93.56 84 ARG A N 1
ATOM 629 C CA . ARG A 1 84 ? -13.709 5.316 7.503 1.00 93.56 84 ARG A CA 1
ATOM 630 C C . ARG A 1 84 ? -13.590 5.551 9.010 1.00 93.56 84 ARG A C 1
ATOM 632 O O . ARG A 1 84 ? -14.237 4.818 9.752 1.00 93.56 84 ARG A O 1
ATOM 639 N N . GLY A 1 85 ? -12.803 6.535 9.451 1.00 93.56 85 GLY A N 1
ATOM 640 C CA . GLY A 1 85 ? -12.534 6.786 10.868 1.00 93.56 85 GLY A CA 1
ATOM 641 C C . GLY A 1 85 ? -11.801 5.634 11.562 1.00 93.56 85 GLY A C 1
ATOM 642 O O . GLY A 1 85 ? -12.005 5.420 12.751 1.00 93.56 85 GLY A O 1
ATOM 643 N N . ILE A 1 86 ? -11.013 4.851 10.816 1.00 93.25 86 ILE A N 1
ATOM 644 C CA . ILE A 1 86 ? -10.235 3.720 11.349 1.00 93.25 86 ILE A CA 1
ATOM 645 C C . ILE A 1 86 ? -8.919 4.226 11.945 1.00 93.25 86 ILE A C 1
ATOM 647 O O . ILE A 1 86 ? -8.547 3.822 13.042 1.00 93.25 86 ILE A O 1
ATOM 651 N N . ALA A 1 87 ? -8.216 5.094 11.214 1.00 92.38 87 ALA A N 1
ATOM 652 C CA . ALA A 1 87 ? -6.931 5.653 11.617 1.00 92.38 87 ALA A CA 1
ATOM 653 C C . ALA A 1 87 ? -6.615 6.939 10.843 1.00 92.38 87 ALA A C 1
ATOM 655 O O . ALA A 1 87 ? -7.027 7.091 9.691 1.00 92.38 87 ALA A O 1
ATOM 656 N N . GLU A 1 88 ? -5.837 7.827 11.464 1.00 91.44 88 GLU A N 1
ATOM 657 C CA . GLU A 1 88 ? -5.321 9.055 10.840 1.00 91.44 88 GLU A CA 1
ATOM 658 C C . GLU A 1 88 ? -4.040 8.821 10.024 1.00 91.44 88 GLU A C 1
ATOM 660 O O . GLU A 1 88 ? -3.691 9.621 9.159 1.00 91.44 88 GLU A O 1
ATOM 665 N N . SER A 1 89 ? -3.322 7.730 10.266 1.00 90.88 89 SER A N 1
ATOM 666 C CA . SER A 1 89 ? -2.102 7.366 9.540 1.00 90.88 89 SER A CA 1
ATOM 667 C C . SER A 1 89 ? -1.821 5.873 9.692 1.00 90.88 89 SER A C 1
ATOM 669 O O . SER A 1 89 ? -2.382 5.208 10.565 1.00 90.88 89 SER A O 1
ATOM 671 N N . LEU A 1 90 ? -0.959 5.339 8.822 1.00 91.69 90 LEU A N 1
ATOM 672 C CA . LEU A 1 90 ? -0.455 3.964 8.891 1.00 91.69 90 LEU A CA 1
ATOM 673 C C . LEU A 1 90 ? 1.076 3.996 9.020 1.00 91.69 90 LEU A C 1
ATOM 675 O O . LEU A 1 90 ? 1.800 3.419 8.206 1.00 91.69 90 LEU A O 1
ATOM 679 N N . ASP A 1 91 ? 1.568 4.722 10.027 1.00 91.62 91 ASP A N 1
ATOM 680 C CA . ASP A 1 91 ? 2.983 5.103 10.140 1.00 91.62 91 ASP A CA 1
ATOM 681 C C . ASP A 1 91 ? 3.934 3.905 10.234 1.00 91.62 91 ASP A C 1
ATOM 683 O O . ASP A 1 91 ? 4.982 3.910 9.588 1.00 91.62 91 ASP A O 1
ATOM 687 N N . GLU A 1 92 ? 3.556 2.845 10.951 1.00 90.00 92 GLU A N 1
ATOM 688 C CA . GLU A 1 92 ? 4.372 1.627 11.032 1.00 90.00 92 GLU A CA 1
ATOM 689 C C . GLU A 1 92 ? 4.506 0.928 9.674 1.00 90.00 92 GLU A C 1
ATOM 691 O O . GLU A 1 92 ? 5.602 0.536 9.274 1.00 90.00 92 GLU A O 1
ATOM 696 N N . ILE A 1 93 ? 3.417 0.854 8.902 1.00 90.25 93 ILE A N 1
ATOM 697 C CA . ILE A 1 93 ? 3.446 0.282 7.550 1.00 90.25 93 ILE A CA 1
ATOM 698 C C . ILE A 1 93 ? 4.338 1.136 6.638 1.00 90.25 93 ILE A C 1
ATOM 700 O O . ILE A 1 93 ? 5.135 0.606 5.860 1.00 90.25 93 ILE A O 1
ATOM 704 N N . ARG A 1 94 ? 4.262 2.466 6.757 1.00 89.81 94 ARG A N 1
ATOM 705 C CA . ARG A 1 94 ? 5.136 3.388 6.019 1.00 89.81 94 ARG A CA 1
ATOM 706 C C . ARG A 1 94 ? 6.609 3.208 6.398 1.00 89.81 94 ARG A C 1
ATOM 708 O O . ARG A 1 94 ? 7.465 3.249 5.512 1.00 89.81 94 ARG A O 1
ATOM 715 N N . ALA A 1 95 ? 6.913 2.992 7.676 1.00 89.44 95 ALA A N 1
ATOM 716 C CA . ALA A 1 95 ? 8.275 2.760 8.148 1.00 89.44 95 ALA A CA 1
ATOM 717 C C . ALA A 1 95 ? 8.893 1.502 7.514 1.00 89.44 95 ALA A C 1
ATOM 719 O O . ALA A 1 95 ? 10.027 1.559 7.039 1.00 89.44 95 ALA A O 1
ATOM 720 N N . ILE A 1 96 ? 8.124 0.414 7.399 1.00 87.88 96 ILE A N 1
ATOM 721 C CA . ILE A 1 96 ? 8.567 -0.828 6.742 1.00 87.88 96 ILE A CA 1
ATOM 722 C C . ILE A 1 96 ? 8.938 -0.573 5.281 1.00 87.88 96 ILE A C 1
ATOM 724 O O . ILE A 1 96 ? 9.986 -1.016 4.819 1.00 87.88 96 ILE A O 1
ATOM 728 N N . ILE A 1 97 ? 8.118 0.180 4.542 1.00 87.94 97 ILE A N 1
ATOM 729 C CA . ILE A 1 97 ? 8.414 0.500 3.135 1.00 87.94 97 ILE A CA 1
ATOM 730 C C . ILE A 1 97 ? 9.708 1.301 3.014 1.00 87.94 97 ILE A C 1
ATOM 732 O O . ILE A 1 97 ? 10.495 1.067 2.098 1.00 87.94 97 ILE A O 1
ATOM 736 N N . ASN A 1 98 ? 9.939 2.243 3.927 1.00 86.81 98 ASN A N 1
ATOM 737 C CA . ASN A 1 98 ? 11.166 3.031 3.931 1.00 86.81 98 ASN A CA 1
ATOM 738 C C . ASN 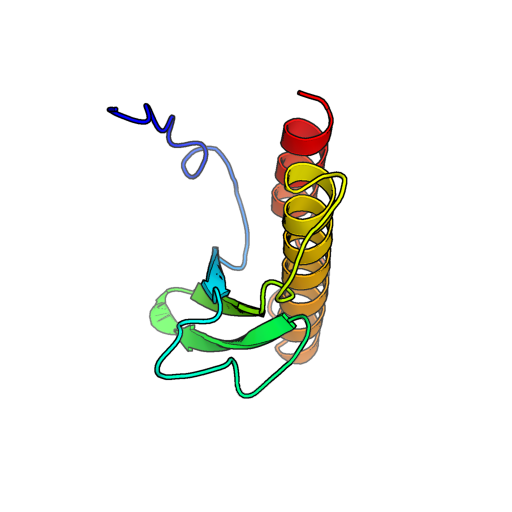A 1 98 ? 12.398 2.173 4.239 1.00 86.81 98 ASN A C 1
ATOM 740 O O . ASN A 1 98 ? 13.439 2.402 3.632 1.00 86.81 98 ASN A O 1
ATOM 744 N N . GLN A 1 99 ? 12.271 1.170 5.111 1.00 85.94 99 GLN A N 1
ATOM 745 C CA . GLN A 1 99 ? 13.334 0.199 5.364 1.00 85.94 99 GLN A CA 1
ATOM 746 C C . GLN A 1 99 ? 13.635 -0.639 4.115 1.00 85.94 99 GLN A C 1
ATOM 748 O O . GLN A 1 99 ? 14.790 -0.737 3.718 1.00 85.94 99 GLN A O 1
ATOM 753 N N . VAL A 1 100 ? 12.606 -1.165 3.442 1.00 83.62 100 VAL A N 1
ATOM 754 C CA . VAL A 1 100 ? 12.772 -1.947 2.201 1.00 83.62 100 VAL A CA 1
ATOM 755 C C . VAL A 1 100 ? 13.368 -1.104 1.067 1.00 83.62 100 VAL A C 1
ATOM 757 O O . VAL A 1 100 ? 14.068 -1.624 0.208 1.00 83.62 100 VAL A O 1
ATOM 760 N N . ALA A 1 101 ? 13.104 0.203 1.044 1.00 79.25 101 ALA A N 1
ATOM 761 C CA . ALA A 1 101 ? 13.693 1.110 0.062 1.00 79.25 101 ALA A CA 1
ATOM 762 C C . ALA A 1 101 ? 15.169 1.458 0.340 1.00 79.25 101 ALA A C 1
ATOM 764 O O . ALA A 1 101 ? 15.807 2.055 -0.527 1.00 79.25 101 ALA A O 1
ATOM 765 N N . ALA A 1 102 ? 15.677 1.155 1.537 1.00 74.75 102 ALA A N 1
ATOM 766 C CA . ALA A 1 102 ? 17.049 1.435 1.953 1.00 74.75 102 ALA A CA 1
ATOM 767 C C . ALA A 1 102 ? 18.002 0.232 1.786 1.00 74.75 102 ALA A C 1
ATOM 769 O O . ALA A 1 102 ? 19.211 0.412 1.940 1.00 74.75 102 ALA A O 1
ATOM 770 N N . GLU A 1 103 ? 17.466 -0.958 1.483 1.00 59.25 103 GLU A N 1
ATOM 771 C CA . GLU A 1 103 ? 18.207 -2.186 1.137 1.00 59.25 103 GLU A CA 1
ATOM 772 C C . GLU A 1 103 ? 18.494 -2.286 -0.370 1.00 59.25 103 GLU A C 1
ATOM 774 O O . GLU A 1 103 ? 19.636 -2.670 -0.714 1.00 59.25 103 GLU A O 1
#

pLDDT: mean 86.21, std 13.28, range [36.31, 97.06]

Radius of gyration: 14.56 Å; Cα contacts (8 Å, |Δi|>4): 136; chains: 1; bounding box: 33×30×38 Å

Secondary structure (DSSP, 8-state):
--------GGG---SSEEEEEEEE--SS---SS-EEEEEEEETTTTEEEEEEEEPPS--S-HHHHHHHHHHHHHHHHHHHHHHTTS-S--HHHHHHHHHHTT-

Solvent-accessible surface area (backbone atoms only — not comparable to full-atom values): 6439 Å² total; per-residue (Å²): 136,86,82,83,77,79,86,60,70,90,78,57,90,60,87,56,46,78,45,80,45,76,44,70,61,43,101,88,51,66,69,95,58,76,53,61,46,82,58,62,69,43,78,90,71,35,30,39,33,27,38,26,38,50,80,83,74,95,66,96,53,63,65,61,52,52,50,50,47,52,53,50,36,49,55,51,48,32,53,51,27,43,77,68,72,67,36,90,63,56,64,62,65,52,49,52,53,53,53,64,73,72,110

Mean predicted aligned error: 5.8 Å

Foldseek 3Di:
DDDDDDPPVVVADFLAAEAEAEDEQDPVDGDPDAAKDWDDADPVRSYTYMYHYQDDDDDPDPVVSVLVSQVSSLVNVCVVCVVVVSDNHRVRSVVVSVVVVVD